Protein AF-A0A2E7UAP2-F1 (afdb_monomer_lite)

Radius of gyration: 14.62 Å; chains: 1; bounding box: 25×31×41 Å

Sequence (62 aa):
MSGQSSNNRALGISFLTIGIALTVSFALTLGPAFFGLGLPFMGLGLIFLGRKLPDNAGERGA

Secondary structure (DSSP, 8-state):
--HHHHHHHHHHHHHHHHHHHHHHHHHHHH-GGGGGGSHHHHHHHHHHHHTT--S-SSSS--

Structure (mmCIF, N/CA/C/O backbone):
data_AF-A0A2E7UAP2-F1
#
_entry.id   AF-A0A2E7UAP2-F1
#
loop_
_atom_site.group_PDB
_atom_site.id
_atom_site.type_symbol
_atom_site.label_atom_id
_atom_site.label_alt_id
_atom_site.label_comp_id
_atom_site.label_asym_id
_atom_site.label_entity_id
_atom_site.label_seq_id
_atom_site.pdbx_PDB_ins_code
_atom_site.Cartn_x
_atom_site.Cartn_y
_atom_site.Cartn_z
_atom_site.occupancy
_atom_site.B_iso_or_equiv
_atom_site.auth_seq_id
_atom_site.auth_comp_id
_atom_site.auth_asym_id
_atom_site.auth_atom_id
_atom_site.pdbx_PDB_model_num
ATOM 1 N N . MET A 1 1 ? -15.160 5.590 29.370 1.00 46.50 1 MET A N 1
ATOM 2 C CA . MET A 1 1 ? -14.080 5.853 28.382 1.00 46.50 1 MET A CA 1
ATOM 3 C C . MET A 1 1 ? -14.138 4.870 27.193 1.00 46.50 1 MET A C 1
ATOM 5 O O . MET A 1 1 ? -13.137 4.253 26.856 1.00 46.50 1 MET A O 1
ATOM 9 N N . SER A 1 2 ? -15.286 4.708 26.518 1.00 50.66 2 SER A N 1
ATOM 10 C CA . SER A 1 2 ? -15.476 3.726 25.421 1.00 50.66 2 SER A CA 1
ATOM 11 C C . SER A 1 2 ? -15.325 4.306 24.001 1.00 50.66 2 SER A C 1
ATOM 13 O O . SER A 1 2 ? -15.009 3.563 23.075 1.00 50.66 2 SER A O 1
ATOM 15 N N . GLY A 1 3 ? -15.473 5.625 23.813 1.00 51.59 3 GLY A N 1
ATOM 16 C CA . GLY A 1 3 ? -15.429 6.266 22.484 1.00 51.59 3 GLY A CA 1
ATOM 17 C C . GLY A 1 3 ? -14.034 6.379 21.852 1.00 51.59 3 GLY A C 1
ATOM 18 O O . GLY A 1 3 ? -13.887 6.268 20.637 1.00 51.59 3 GLY A O 1
ATOM 19 N N . GLN A 1 4 ? -12.980 6.518 22.661 1.00 53.09 4 GLN A N 1
ATOM 20 C CA . GLN A 1 4 ? -11.616 6.742 22.158 1.00 53.09 4 GLN A CA 1
ATOM 21 C C . GLN A 1 4 ? -11.042 5.508 21.437 1.00 53.09 4 GLN A C 1
ATOM 23 O O . GLN A 1 4 ? -10.304 5.631 20.463 1.00 53.09 4 GLN A O 1
ATOM 28 N N . SER A 1 5 ? -11.443 4.304 21.857 1.00 54.59 5 SER A N 1
ATOM 2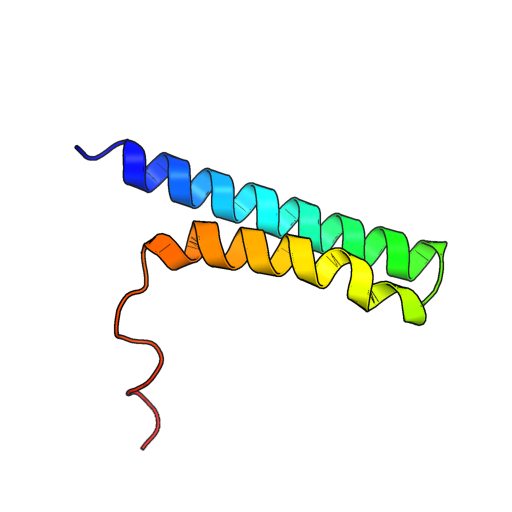9 C CA . SER A 1 5 ? -11.055 3.059 21.187 1.00 54.59 5 SER A CA 1
ATOM 30 C C . SER A 1 5 ? -11.709 2.880 19.816 1.00 54.59 5 SER A C 1
ATOM 32 O O . SER A 1 5 ? -11.122 2.210 1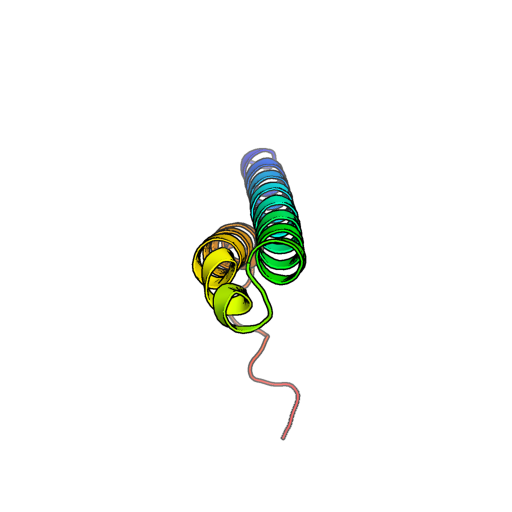8.969 1.00 54.59 5 SER A O 1
ATOM 34 N N . SER A 1 6 ? -12.922 3.403 19.622 1.00 63.69 6 SER A N 1
ATOM 35 C CA . SER A 1 6 ? -13.633 3.318 18.342 1.00 63.69 6 SER A CA 1
ATOM 36 C C . SER A 1 6 ? -13.004 4.271 17.325 1.00 63.69 6 SER A C 1
ATOM 38 O O . SER A 1 6 ? -12.648 3.860 16.223 1.00 63.69 6 SER A O 1
ATOM 40 N N . ASN A 1 7 ? -12.720 5.508 17.750 1.00 68.69 7 ASN A N 1
ATOM 41 C CA . ASN A 1 7 ? -12.064 6.509 16.906 1.00 68.69 7 ASN A CA 1
ATOM 42 C C . ASN A 1 7 ? -10.657 6.086 16.465 1.00 68.69 7 ASN A C 1
ATOM 44 O O . ASN A 1 7 ? -10.304 6.287 15.309 1.00 68.69 7 ASN A O 1
ATOM 48 N N . ASN A 1 8 ? -9.868 5.448 17.334 1.00 70.12 8 ASN A N 1
ATOM 49 C CA . ASN A 1 8 ? -8.530 4.981 16.953 1.00 70.12 8 ASN A CA 1
ATOM 50 C C . ASN A 1 8 ? -8.576 3.861 15.901 1.00 70.12 8 ASN A C 1
ATOM 52 O O . ASN A 1 8 ? -7.750 3.847 14.991 1.00 70.12 8 ASN A O 1
ATOM 56 N N . ARG A 1 9 ? -9.570 2.963 15.973 1.00 70.81 9 ARG A N 1
ATOM 57 C CA . ARG A 1 9 ? -9.792 1.942 14.935 1.00 70.81 9 ARG A CA 1
ATOM 58 C C . ARG A 1 9 ? -10.233 2.565 13.614 1.00 70.81 9 ARG A C 1
ATOM 60 O O . ARG A 1 9 ? -9.704 2.183 12.577 1.00 70.81 9 ARG A O 1
ATOM 67 N N . ALA A 1 10 ? -11.148 3.534 13.654 1.00 80.31 10 ALA A N 1
ATOM 68 C CA . ALA A 1 10 ? -11.578 4.265 12.462 1.00 80.31 10 ALA A CA 1
ATOM 69 C C . ALA A 1 10 ? -10.400 4.993 11.792 1.00 80.31 10 ALA A C 1
ATOM 71 O O . ALA A 1 10 ? -10.226 4.894 10.582 1.00 80.31 10 ALA A O 1
ATOM 72 N N . LEU A 1 11 ? -9.535 5.639 12.581 1.00 80.69 11 LEU A N 1
ATOM 73 C CA . LEU A 1 11 ? -8.305 6.263 12.086 1.00 80.69 11 LEU A CA 1
ATOM 74 C C . LEU A 1 11 ? -7.358 5.232 11.458 1.00 80.69 11 LEU A C 1
ATOM 76 O O . LEU A 1 11 ? -6.867 5.460 10.357 1.00 80.69 11 LEU A O 1
ATOM 80 N N . GLY A 1 12 ? -7.151 4.082 12.106 1.00 79.50 12 GLY A N 1
ATOM 81 C CA . GLY A 1 12 ? -6.332 2.996 11.560 1.00 79.50 12 GLY A CA 1
ATOM 82 C C . GLY A 1 12 ? -6.833 2.484 10.209 1.00 79.50 12 GLY A C 1
ATOM 83 O O . GLY A 1 12 ? -6.042 2.343 9.279 1.00 79.50 12 GLY A O 1
ATOM 84 N N . ILE A 1 13 ? -8.148 2.285 10.065 1.00 83.75 13 ILE A N 1
ATOM 85 C CA . ILE A 1 13 ? -8.777 1.864 8.802 1.00 83.75 13 ILE A CA 1
ATOM 86 C C . ILE A 1 13 ? -8.611 2.936 7.719 1.00 83.75 13 ILE A C 1
ATOM 88 O O . ILE A 1 13 ? -8.253 2.601 6.590 1.00 83.75 13 ILE A O 1
ATOM 92 N N . SER A 1 14 ? -8.818 4.216 8.041 1.00 85.38 14 SER A N 1
ATOM 93 C CA . SER A 1 14 ? -8.629 5.316 7.087 1.00 85.38 14 SER A CA 1
ATOM 94 C C . SER A 1 14 ? -7.188 5.397 6.589 1.00 85.38 14 SER A C 1
ATOM 96 O O . SER A 1 14 ? -6.963 5.426 5.381 1.00 85.38 14 SER A O 1
ATOM 98 N N . PHE A 1 15 ? -6.202 5.366 7.491 1.00 83.62 15 PHE A N 1
ATOM 99 C CA . PHE A 1 15 ? -4.787 5.400 7.112 1.00 83.62 15 PHE A CA 1
ATOM 100 C C . PHE A 1 15 ? -4.366 4.163 6.312 1.00 83.62 15 PHE A C 1
ATOM 102 O O . PHE A 1 15 ? -3.625 4.299 5.341 1.00 83.62 15 PHE A O 1
ATOM 109 N N . LEU A 1 16 ? -4.880 2.977 6.655 1.00 83.56 16 LEU A N 1
ATOM 110 C CA . LEU A 1 16 ? -4.636 1.755 5.887 1.00 83.56 16 LEU A CA 1
ATOM 111 C C . LEU A 1 16 ? -5.236 1.849 4.476 1.00 83.56 16 LEU A C 1
ATOM 113 O O . LEU A 1 16 ? -4.568 1.516 3.500 1.00 83.56 16 LEU A O 1
ATOM 117 N N . THR A 1 17 ? -6.470 2.344 4.364 1.00 85.81 17 THR A N 1
ATOM 118 C CA . THR A 1 17 ? -7.173 2.509 3.082 1.00 85.81 17 THR A CA 1
ATOM 119 C C . THR A 1 17 ? -6.446 3.509 2.188 1.00 85.81 17 THR A C 1
ATOM 121 O O . THR A 1 17 ? -6.198 3.222 1.019 1.00 85.81 17 THR A O 1
ATOM 124 N N . ILE A 1 18 ? -6.035 4.652 2.749 1.00 86.81 18 ILE A N 1
ATOM 125 C CA . ILE A 1 18 ? -5.225 5.661 2.054 1.00 86.81 18 ILE A CA 1
ATOM 126 C C . ILE A 1 18 ? -3.878 5.064 1.630 1.00 86.81 18 ILE A C 1
ATOM 128 O O . ILE A 1 18 ? -3.468 5.248 0.488 1.00 86.81 18 ILE A O 1
ATOM 132 N N . GLY A 1 19 ? -3.214 4.304 2.505 1.00 83.00 19 GLY A N 1
ATOM 133 C CA . GLY A 1 19 ? -1.951 3.638 2.192 1.00 83.00 19 GLY A CA 1
ATOM 134 C C . GLY A 1 19 ? -2.068 2.657 1.029 1.00 83.00 19 GLY A C 1
ATOM 135 O O . GLY A 1 19 ? -1.275 2.734 0.098 1.00 83.00 19 GLY A O 1
ATOM 136 N N . ILE A 1 20 ? -3.090 1.794 1.026 1.00 84.44 20 ILE A N 1
ATOM 137 C CA . ILE A 1 20 ? -3.356 0.861 -0.082 1.00 84.44 20 ILE A CA 1
ATOM 138 C C . ILE A 1 20 ? -3.649 1.628 -1.374 1.00 84.44 20 ILE A C 1
ATOM 140 O O . ILE A 1 20 ? -3.060 1.327 -2.410 1.00 84.44 20 ILE A O 1
ATOM 144 N N . ALA A 1 21 ? -4.526 2.633 -1.318 1.00 86.25 21 ALA A N 1
ATOM 145 C CA . ALA A 1 21 ? -4.908 3.415 -2.489 1.00 86.25 21 ALA A CA 1
ATOM 146 C C . ALA A 1 21 ? -3.706 4.143 -3.108 1.00 86.25 21 ALA A C 1
ATOM 148 O O . ALA A 1 21 ? -3.553 4.143 -4.330 1.00 86.25 21 ALA A O 1
ATOM 149 N N . LEU A 1 22 ? -2.827 4.713 -2.280 1.00 83.00 22 LEU A N 1
ATOM 150 C CA . LEU A 1 22 ? -1.591 5.353 -2.724 1.00 83.00 22 LEU A CA 1
ATOM 151 C C . LEU A 1 22 ? -0.599 4.338 -3.294 1.00 83.00 22 LEU A C 1
ATOM 153 O O . LEU A 1 22 ? -0.067 4.583 -4.371 1.00 83.00 22 LEU A O 1
ATOM 157 N N . THR A 1 23 ? -0.389 3.189 -2.638 1.00 81.94 23 THR A N 1
ATOM 158 C CA . THR A 1 23 ? 0.463 2.111 -3.168 1.00 81.94 23 THR A CA 1
ATOM 159 C C . THR A 1 23 ? 0.001 1.686 -4.555 1.00 81.94 23 THR A C 1
ATOM 161 O O . THR A 1 23 ? 0.808 1.640 -5.476 1.00 81.94 23 THR A O 1
ATOM 164 N N . VAL A 1 24 ? -1.295 1.407 -4.720 1.00 84.38 24 VAL A N 1
ATOM 165 C CA . VAL A 1 24 ? -1.865 0.961 -5.997 1.00 84.38 24 VAL A CA 1
ATOM 166 C C . VAL A 1 24 ? -1.767 2.068 -7.043 1.00 84.38 24 VAL A C 1
ATOM 168 O O . VAL A 1 24 ? -1.320 1.811 -8.156 1.00 84.38 24 VAL A O 1
ATOM 171 N N . SER A 1 25 ? -2.104 3.309 -6.687 1.00 85.38 25 SER A N 1
ATOM 172 C CA . SER A 1 25 ? -2.024 4.445 -7.613 1.00 85.38 25 SER A CA 1
ATOM 173 C C . SER A 1 25 ? -0.591 4.697 -8.077 1.00 85.38 25 SER A C 1
ATOM 175 O O . SER A 1 25 ? -0.358 4.842 -9.274 1.00 85.38 25 SER A O 1
ATOM 177 N N . PHE A 1 26 ? 0.389 4.694 -7.170 1.00 81.50 26 PHE A N 1
ATOM 178 C CA . PHE A 1 26 ? 1.794 4.890 -7.525 1.00 81.50 26 PHE A CA 1
ATOM 179 C C . PHE A 1 26 ? 2.379 3.698 -8.280 1.00 81.50 26 PHE A C 1
ATOM 181 O O . PHE A 1 26 ? 3.109 3.907 -9.245 1.00 81.50 26 PHE A O 1
ATOM 188 N N . ALA A 1 27 ? 2.021 2.469 -7.911 1.00 80.06 27 ALA A N 1
ATOM 189 C CA . ALA A 1 27 ? 2.434 1.273 -8.635 1.00 80.06 27 ALA A CA 1
ATOM 190 C C . ALA A 1 27 ? 1.914 1.262 -10.080 1.00 80.06 27 ALA A C 1
ATOM 192 O O . ALA A 1 27 ? 2.651 0.891 -10.991 1.00 80.06 27 ALA A O 1
ATOM 193 N N . LEU A 1 28 ? 0.666 1.692 -10.293 1.00 83.38 28 LEU A N 1
ATOM 194 C CA . LEU A 1 28 ? 0.058 1.776 -11.622 1.00 83.38 28 LEU A CA 1
ATOM 195 C C . LEU A 1 28 ? 0.568 2.979 -12.430 1.00 83.38 28 LEU A C 1
ATOM 197 O O . LEU A 1 28 ? 0.726 2.868 -13.640 1.00 83.38 28 LEU A O 1
ATOM 201 N N . THR A 1 29 ? 0.828 4.117 -11.778 1.00 85.06 29 THR A N 1
ATOM 202 C CA . THR A 1 29 ? 1.196 5.373 -12.462 1.00 85.06 29 THR A CA 1
ATOM 203 C C . THR A 1 29 ? 2.693 5.471 -12.747 1.00 85.06 29 THR A C 1
ATOM 205 O O . THR A 1 29 ? 3.090 5.891 -13.828 1.00 85.06 29 THR A O 1
ATOM 208 N N . LEU A 1 30 ? 3.534 5.117 -11.774 1.00 80.50 30 LEU A N 1
ATOM 209 C CA . LEU A 1 30 ? 4.991 5.284 -11.835 1.00 80.50 30 LEU A CA 1
ATOM 210 C C . LEU A 1 30 ? 5.728 3.948 -12.026 1.00 80.50 30 LEU A C 1
ATOM 212 O O . LEU A 1 30 ? 6.930 3.926 -12.287 1.00 80.50 30 LEU A O 1
ATOM 216 N N . GLY A 1 31 ? 5.007 2.832 -11.922 1.00 77.19 31 GLY A N 1
ATOM 217 C CA . GLY A 1 31 ? 5.523 1.486 -12.119 1.00 77.19 31 GLY A CA 1
ATOM 218 C C . GLY A 1 31 ? 5.856 0.747 -10.814 1.00 77.19 31 GLY A C 1
ATOM 219 O O . GLY A 1 31 ? 5.824 1.320 -9.719 1.00 77.19 31 GLY A O 1
ATOM 220 N N . PRO A 1 32 ? 6.219 -0.546 -10.909 1.00 73.69 32 PRO A N 1
ATOM 221 C CA . PRO A 1 32 ? 6.355 -1.437 -9.751 1.00 73.69 32 PRO A CA 1
ATOM 222 C C . PRO A 1 32 ? 7.420 -1.010 -8.727 1.00 73.69 32 PRO A C 1
ATOM 224 O O . PRO A 1 32 ? 7.366 -1.411 -7.568 1.00 7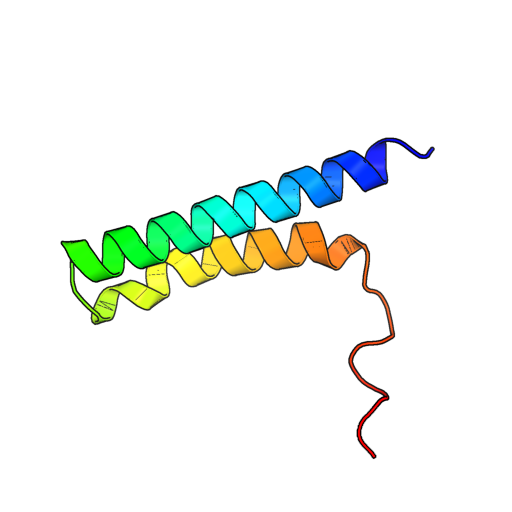3.69 32 PRO A O 1
ATOM 227 N N . ALA A 1 33 ? 8.375 -0.166 -9.120 1.00 76.69 33 ALA A N 1
ATOM 228 C CA . ALA A 1 33 ? 9.399 0.365 -8.220 1.00 76.69 33 ALA A CA 1
ATOM 229 C C . ALA A 1 33 ? 8.824 1.260 -7.102 1.00 76.69 33 ALA A C 1
ATOM 231 O O . ALA A 1 33 ? 9.463 1.450 -6.070 1.00 76.69 33 ALA A O 1
ATOM 232 N N . PHE A 1 34 ? 7.603 1.779 -7.273 1.00 75.00 34 PHE A N 1
ATOM 233 C CA . PHE A 1 34 ? 6.978 2.726 -6.348 1.00 75.00 34 PHE A CA 1
ATOM 234 C C . PHE A 1 34 ? 6.020 2.078 -5.338 1.00 75.00 34 PHE A C 1
ATOM 236 O O . PHE A 1 34 ? 5.422 2.783 -4.525 1.00 75.00 34 PHE A O 1
ATOM 243 N N . PHE A 1 35 ? 5.933 0.740 -5.302 1.00 68.50 35 PHE A N 1
ATOM 244 C CA . PHE A 1 35 ? 5.208 0.005 -4.252 1.00 68.50 35 PHE A CA 1
ATOM 245 C C . PHE A 1 35 ? 5.675 0.382 -2.834 1.00 68.50 35 PHE A C 1
ATOM 247 O O . PHE A 1 35 ? 4.886 0.372 -1.890 1.00 68.50 35 PHE A O 1
ATOM 254 N N . GLY A 1 36 ? 6.947 0.766 -2.684 1.00 72.00 36 GLY A N 1
ATOM 255 C CA . GLY A 1 36 ? 7.528 1.187 -1.408 1.00 72.00 36 GLY A CA 1
ATOM 256 C C . GLY A 1 36 ? 7.011 2.527 -0.869 1.00 72.00 36 GLY A C 1
ATOM 257 O O . GLY A 1 36 ? 7.193 2.806 0.313 1.00 72.00 36 GLY A O 1
ATOM 258 N N . LEU A 1 37 ? 6.344 3.356 -1.681 1.00 77.25 37 LEU A N 1
ATOM 259 C CA . LEU A 1 37 ? 5.880 4.675 -1.232 1.00 77.25 37 LEU A CA 1
ATOM 260 C C . LEU A 1 37 ? 4.658 4.620 -0.312 1.00 77.25 37 LEU A C 1
ATOM 262 O O . LEU A 1 37 ? 4.495 5.499 0.533 1.00 77.25 37 LEU A O 1
ATOM 266 N N . GLY A 1 38 ? 3.805 3.601 -0.430 1.00 67.50 38 GLY A N 1
ATOM 267 C CA . GLY A 1 38 ? 2.657 3.455 0.472 1.00 67.50 38 GLY A CA 1
ATOM 268 C C . GLY A 1 38 ? 2.947 2.631 1.730 1.00 67.50 38 GLY A C 1
ATOM 269 O O . GLY A 1 38 ? 2.122 2.597 2.641 1.00 67.50 38 GLY A O 1
ATOM 270 N N . LEU A 1 39 ? 4.142 2.043 1.839 1.00 75.81 39 LEU A N 1
ATOM 271 C CA . LEU A 1 39 ? 4.651 1.344 3.026 1.00 75.81 39 LEU A CA 1
ATOM 272 C C . LEU A 1 39 ? 4.606 2.194 4.318 1.00 75.81 39 LEU A C 1
ATOM 274 O O . LEU A 1 39 ? 4.093 1.693 5.321 1.00 75.81 39 LEU A O 1
ATOM 278 N N . PRO A 1 40 ? 5.036 3.477 4.339 1.00 79.19 40 PRO A N 1
ATOM 279 C CA . PRO A 1 40 ? 4.897 4.327 5.527 1.00 79.19 40 PRO A CA 1
ATOM 280 C C . PRO A 1 40 ? 3.434 4.590 5.918 1.00 79.19 40 PRO A C 1
ATOM 282 O O . PRO A 1 40 ? 3.107 4.602 7.104 1.00 79.19 40 PRO A O 1
ATOM 285 N N . PHE A 1 41 ? 2.531 4.740 4.943 1.00 79.81 41 PHE A N 1
ATOM 286 C CA . PHE A 1 41 ? 1.101 4.957 5.196 1.00 79.81 41 PHE A CA 1
ATOM 287 C C . PHE A 1 41 ? 0.399 3.686 5.696 1.00 79.81 41 PHE A C 1
ATOM 289 O O . PHE A 1 41 ? -0.394 3.756 6.635 1.00 79.81 41 PHE A O 1
ATOM 296 N N . MET A 1 42 ? 0.739 2.517 5.139 1.00 75.69 42 MET A N 1
ATOM 297 C CA . MET A 1 42 ? 0.321 1.218 5.679 1.00 75.69 42 MET A CA 1
ATOM 298 C C . MET A 1 42 ? 0.829 1.015 7.107 1.00 75.69 42 MET A C 1
ATOM 300 O O . MET A 1 42 ? 0.058 0.581 7.957 1.00 75.69 42 MET A O 1
ATOM 304 N N . GLY A 1 43 ? 2.090 1.362 7.386 1.00 79.19 43 GLY A N 1
ATOM 305 C CA . GLY A 1 43 ? 2.681 1.283 8.722 1.00 79.19 43 GLY A CA 1
ATOM 306 C C . GLY A 1 43 ? 1.942 2.153 9.739 1.00 79.19 43 GLY A C 1
ATOM 307 O O . GLY A 1 43 ? 1.577 1.674 10.808 1.00 79.19 43 GLY A O 1
ATOM 308 N N . LEU A 1 44 ? 1.624 3.401 9.384 1.00 79.31 44 LEU A N 1
ATOM 309 C CA . LEU A 1 44 ? 0.771 4.280 10.192 1.00 79.31 44 LEU A CA 1
ATOM 310 C C . LEU A 1 44 ? -0.628 3.682 10.408 1.00 79.31 44 LEU A C 1
ATOM 312 O O . LEU A 1 44 ? -1.103 3.647 11.542 1.00 79.31 44 LEU A O 1
ATOM 316 N N . GLY A 1 45 ? -1.262 3.143 9.363 1.00 75.00 45 GLY A N 1
ATOM 317 C CA . GLY A 1 45 ? -2.541 2.434 9.477 1.00 75.00 45 GLY A CA 1
ATOM 318 C C . GLY A 1 45 ? -2.481 1.265 10.462 1.00 75.00 45 GLY A C 1
ATOM 319 O O . GLY A 1 45 ? -3.332 1.156 11.344 1.00 75.00 45 GLY A O 1
ATOM 320 N N . LEU A 1 46 ? -1.428 0.449 10.381 1.00 77.06 46 LEU A N 1
ATOM 321 C CA . LEU A 1 46 ? -1.156 -0.668 11.287 1.00 77.06 46 LEU A CA 1
ATOM 322 C C . LEU A 1 46 ? -0.880 -0.217 12.722 1.00 77.06 46 LEU A C 1
ATOM 324 O O . LEU A 1 46 ? -1.363 -0.858 13.646 1.00 77.06 46 LEU A O 1
ATOM 328 N N . ILE A 1 47 ? -0.170 0.890 12.939 1.00 79.88 47 ILE A N 1
ATOM 329 C CA . ILE A 1 47 ? 0.076 1.441 14.281 1.00 79.88 47 ILE A CA 1
ATOM 330 C C . ILE A 1 47 ? -1.234 1.927 14.906 1.00 79.88 47 ILE A C 1
ATOM 332 O O . ILE A 1 47 ? -1.524 1.623 16.061 1.00 79.88 47 ILE A O 1
ATOM 336 N N . PHE A 1 48 ? -2.061 2.654 14.154 1.00 73.62 48 PHE A N 1
ATOM 337 C CA . PHE A 1 48 ? -3.343 3.152 14.656 1.00 73.62 48 PHE A CA 1
ATOM 338 C C . PHE A 1 48 ? -4.370 2.026 14.866 1.00 73.62 48 PHE A C 1
ATOM 340 O O . PHE A 1 48 ? -5.135 2.070 15.831 1.00 73.62 48 PHE A O 1
ATOM 347 N N . LEU A 1 49 ? -4.343 0.986 14.024 1.00 69.62 49 LEU A N 1
ATOM 348 C CA . LEU A 1 49 ? -5.179 -0.211 14.157 1.00 69.62 49 LEU A CA 1
ATOM 349 C C . LEU A 1 49 ? -4.686 -1.144 15.284 1.00 69.62 49 LEU A C 1
ATOM 351 O O . LEU A 1 49 ? -5.486 -1.694 16.041 1.00 69.62 49 LEU A O 1
ATOM 355 N N . GLY A 1 50 ? -3.365 -1.271 15.420 1.00 60.50 50 GLY A N 1
ATOM 356 C CA . GLY A 1 50 ? -2.627 -2.134 16.345 1.00 60.50 50 GLY A CA 1
ATOM 357 C C . GLY A 1 50 ? -2.347 -1.518 17.713 1.00 60.50 50 GLY A C 1
ATOM 358 O O . GLY A 1 50 ? -1.961 -2.228 18.633 1.00 60.50 50 GLY A O 1
ATOM 359 N N . ARG A 1 51 ? -2.682 -0.243 17.945 1.00 58.31 51 ARG A N 1
ATOM 360 C CA . ARG A 1 51 ? -2.718 0.363 19.293 1.00 58.31 51 ARG A CA 1
ATOM 361 C C . ARG A 1 51 ? -3.779 -0.277 20.221 1.00 58.31 51 ARG A C 1
ATOM 363 O O . ARG A 1 51 ? -3.995 0.185 21.339 1.00 58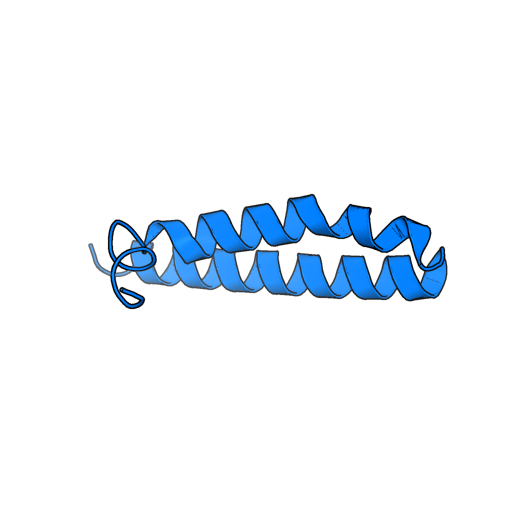.31 51 ARG A O 1
ATOM 370 N N . LYS A 1 52 ? -4.417 -1.369 19.767 1.00 50.22 52 LYS A N 1
ATOM 371 C CA . LYS A 1 52 ? -5.167 -2.372 20.540 1.00 50.2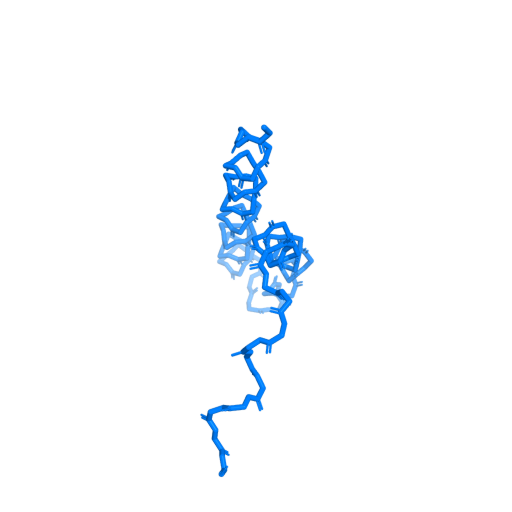2 52 LYS A CA 1
ATOM 372 C C . LYS A 1 52 ? -4.823 -3.842 20.191 1.00 50.22 52 LYS A C 1
ATOM 374 O O . LYS A 1 52 ? -5.684 -4.705 20.319 1.00 50.22 52 LYS A O 1
ATOM 379 N N . LEU A 1 53 ? -3.589 -4.146 19.796 1.00 55.50 53 LEU A N 1
ATOM 380 C CA . LEU A 1 53 ? -3.000 -5.481 19.953 1.00 55.50 53 LEU A CA 1
ATOM 381 C C . LEU A 1 53 ? -1.689 -5.378 20.754 1.00 55.50 53 LEU A C 1
ATOM 383 O O . LEU A 1 53 ? -0.605 -5.397 20.177 1.00 55.50 53 LEU A O 1
ATOM 387 N N . PRO A 1 54 ? -1.765 -5.278 22.088 1.00 54.25 54 PRO A N 1
ATOM 388 C CA . PRO A 1 54 ? -0.758 -5.879 22.942 1.00 54.25 54 PRO A CA 1
ATOM 389 C C . PRO A 1 54 ? -0.999 -7.405 23.037 1.00 54.25 54 PRO A C 1
ATOM 391 O O . PRO A 1 54 ? -2.130 -7.864 23.203 1.00 54.25 54 PRO A O 1
ATOM 394 N N . ASP A 1 55 ? 0.086 -8.169 22.907 1.00 52.06 55 ASP A N 1
ATOM 395 C CA . ASP A 1 55 ? 0.320 -9.515 23.467 1.00 52.06 55 ASP A CA 1
ATOM 396 C C . ASP A 1 55 ? -0.19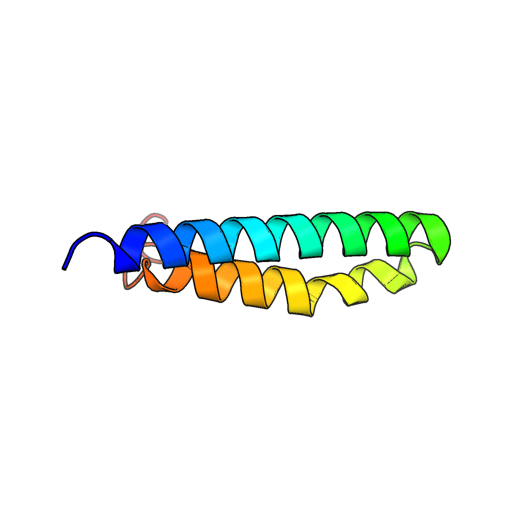4 -10.821 22.835 1.00 52.06 55 ASP A C 1
ATOM 398 O O . ASP A 1 55 ? 0.078 -11.860 23.414 1.00 52.06 55 ASP A O 1
ATOM 402 N N . ASN A 1 56 ? -0.855 -10.896 21.670 1.00 48.66 56 ASN A N 1
ATOM 403 C CA . ASN A 1 56 ? -1.370 -12.220 21.223 1.00 48.66 56 ASN A CA 1
ATOM 404 C C . ASN A 1 56 ? -1.132 -12.622 19.757 1.00 48.66 56 ASN A C 1
ATOM 406 O O . ASN A 1 56 ? -1.801 -13.520 19.252 1.00 48.66 56 ASN A O 1
ATOM 410 N N . ALA A 1 57 ? -0.169 -12.013 19.062 1.00 53.34 57 ALA A N 1
ATOM 411 C CA . ALA A 1 57 ? 0.202 -12.419 17.696 1.00 53.34 57 ALA A CA 1
ATOM 412 C C . ALA A 1 57 ? 1.551 -13.168 17.615 1.00 53.34 57 ALA A C 1
ATOM 414 O O . ALA A 1 57 ? 2.127 -13.260 16.536 1.00 53.34 57 ALA A O 1
ATOM 415 N N . GLY A 1 58 ? 2.050 -13.682 18.749 1.00 51.28 58 GLY A N 1
ATOM 416 C CA . GLY A 1 58 ? 3.315 -14.424 18.849 1.00 51.28 58 GLY A CA 1
ATOM 417 C C . GLY A 1 58 ? 3.220 -15.855 19.403 1.00 51.28 58 GLY A C 1
ATOM 418 O O . GLY A 1 58 ? 4.216 -16.560 19.351 1.00 51.28 58 GLY A O 1
ATOM 419 N N . GLU A 1 59 ? 2.059 -16.319 19.893 1.00 50.25 59 GLU A N 1
ATOM 420 C CA . GLU A 1 59 ? 1.941 -17.611 20.612 1.00 50.25 59 GLU A CA 1
ATOM 421 C C . GLU A 1 59 ? 0.837 -18.547 20.075 1.00 50.25 59 GLU A C 1
ATOM 423 O O . GLU A 1 59 ? 0.124 -19.206 20.829 1.00 50.25 59 GLU A O 1
ATOM 428 N N . ARG A 1 60 ? 0.659 -18.643 18.753 1.00 53.25 60 ARG A N 1
ATOM 429 C CA . ARG A 1 60 ? -0.132 -19.739 18.147 1.00 53.25 60 ARG A CA 1
ATOM 430 C C . ARG A 1 60 ? 0.574 -20.342 16.942 1.00 53.25 60 ARG A C 1
ATOM 432 O O . ARG A 1 60 ? 0.066 -20.299 15.824 1.00 53.25 60 ARG A O 1
ATOM 439 N N . GLY A 1 61 ? 1.762 -20.885 17.187 1.00 51.00 61 GLY A N 1
ATOM 440 C CA . GLY A 1 61 ? 2.535 -21.576 16.163 1.00 51.00 61 GLY A CA 1
ATOM 441 C C . GLY A 1 61 ? 3.820 -22.232 16.662 1.00 51.00 61 GLY A C 1
ATOM 442 O O . GLY A 1 61 ? 4.834 -22.059 15.999 1.00 51.00 61 GLY A O 1
ATOM 443 N N . ALA A 1 62 ? 3.789 -22.931 17.802 1.00 36.06 62 ALA A N 1
ATOM 444 C CA . ALA A 1 62 ? 4.692 -24.040 18.150 1.00 36.06 62 ALA A CA 1
ATOM 445 C C . ALA A 1 62 ? 4.174 -24.747 19.408 1.00 36.06 62 ALA A C 1
ATOM 447 O O . ALA A 1 62 ? 3.901 -24.028 20.394 1.00 36.06 62 ALA A O 1
#

pLDDT: mean 70.72, std 13.35, range [36.06, 86.81]

Foldseek 3Di:
DPVVLVVLQVVLVVLLVVLVVQLVCCCVPVHVVSNVVSVVSNVVSCCSNCVPDDDDPPPDDD